Protein AF-A0A080LU29-F1 (afdb_monomer_lite)

Secondary structure (DSSP, 8-state):
-BHHHHHHHHHHHHHHHT--S-EEEE--SBTHHHHHHHHHHT-S-EEEESSHHHHHHHHHHHH-

pLDDT: mean 93.06, std 4.8, range [67.06, 97.62]

Organism: NCBI:txid327160

Radius of gyration: 11.41 Å; chains: 1; bounding box: 29×18×27 Å

Structure (mmCIF, N/CA/C/O backbone):
data_AF-A0A080LU29-F1
#
_entry.id   AF-A0A080LU29-F1
#
loop_
_atom_site.group_PDB
_atom_site.id
_atom_site.type_symbol
_atom_site.label_atom_id
_atom_site.label_alt_id
_atom_site.label_comp_id
_atom_site.label_asym_id
_atom_site.label_entity_id
_atom_site.label_seq_id
_atom_site.pdbx_PDB_ins_code
_atom_site.Cartn_x
_atom_site.Cartn_y
_atom_site.Cartn_z
_atom_site.occupancy
_atom_site.B_iso_or_equiv
_atom_site.auth_seq_id
_atom_site.auth_comp_id
_atom_site.auth_asym_id
_atom_site.auth_atom_id
_atom_site.pdbx_PDB_model_num
ATOM 1 N N . MET A 1 1 ? 10.905 6.762 -8.985 1.00 67.06 1 MET A N 1
ATOM 2 C CA . MET A 1 1 ? 11.261 6.109 -7.703 1.00 67.06 1 MET A CA 1
ATOM 3 C C . MET A 1 1 ? 11.092 4.604 -7.866 1.00 67.06 1 MET A C 1
ATOM 5 O O . MET A 1 1 ? 10.253 4.195 -8.661 1.00 67.06 1 MET A O 1
ATOM 9 N N . ARG A 1 2 ? 11.910 3.802 -7.181 1.00 90.19 2 ARG A N 1
ATOM 10 C CA . ARG A 1 2 ? 11.937 2.336 -7.288 1.00 90.19 2 ARG A CA 1
ATOM 11 C C . ARG A 1 2 ? 11.013 1.708 -6.240 1.00 90.19 2 ARG A C 1
ATOM 13 O O . ARG A 1 2 ? 11.250 1.871 -5.045 1.00 90.19 2 ARG A O 1
ATOM 20 N N . CYS A 1 3 ? 9.943 1.048 -6.682 1.00 94.00 3 CYS A N 1
ATOM 21 C CA . CYS A 1 3 ? 8.916 0.484 -5.800 1.00 94.00 3 CYS A CA 1
ATOM 22 C C . CYS A 1 3 ? 9.447 -0.663 -4.928 1.00 94.00 3 CYS A C 1
ATOM 24 O O . CYS A 1 3 ? 8.959 -0.841 -3.819 1.00 94.00 3 CYS A O 1
ATOM 26 N N . ASP A 1 4 ? 10.476 -1.384 -5.379 1.00 93.88 4 ASP A N 1
ATOM 27 C CA . ASP A 1 4 ? 11.181 -2.421 -4.617 1.00 93.88 4 ASP A CA 1
ATOM 28 C C . ASP A 1 4 ? 11.803 -1.873 -3.321 1.00 93.88 4 ASP A C 1
ATOM 30 O O . ASP A 1 4 ? 11.610 -2.429 -2.235 1.00 93.88 4 ASP A O 1
ATOM 34 N N . THR A 1 5 ? 12.488 -0.729 -3.409 1.00 95.75 5 THR A N 1
ATOM 35 C CA . THR A 1 5 ? 13.105 -0.081 -2.243 1.00 95.75 5 THR A CA 1
ATOM 36 C C . THR A 1 5 ? 12.048 0.466 -1.287 1.00 95.75 5 THR A C 1
ATOM 38 O O . THR A 1 5 ? 12.160 0.288 -0.075 1.00 95.75 5 THR A O 1
ATOM 41 N N . ILE A 1 6 ? 10.994 1.091 -1.824 1.00 95.56 6 ILE A N 1
ATOM 42 C CA . ILE A 1 6 ? 9.908 1.646 -1.006 1.00 95.56 6 ILE A CA 1
ATOM 43 C C . ILE A 1 6 ? 9.154 0.527 -0.280 1.00 95.56 6 ILE A C 1
ATOM 45 O O . ILE A 1 6 ? 8.923 0.643 0.919 1.00 95.56 6 ILE A O 1
ATOM 49 N N . ALA A 1 7 ? 8.810 -0.568 -0.965 1.00 95.31 7 ALA A N 1
ATOM 50 C CA . ALA A 1 7 ? 8.103 -1.695 -0.362 1.00 95.31 7 ALA A CA 1
ATOM 51 C C . ALA A 1 7 ? 8.893 -2.309 0.801 1.00 95.31 7 ALA A C 1
ATOM 53 O O . ALA A 1 7 ? 8.333 -2.534 1.871 1.00 95.31 7 ALA A O 1
ATOM 54 N N . THR A 1 8 ? 10.205 -2.496 0.625 1.00 95.31 8 THR A N 1
ATOM 55 C CA . THR A 1 8 ? 11.087 -2.988 1.696 1.00 95.31 8 THR A CA 1
ATOM 56 C C . THR A 1 8 ? 11.071 -2.055 2.910 1.00 95.31 8 THR A C 1
ATOM 58 O O . THR A 1 8 ? 10.928 -2.520 4.040 1.00 95.31 8 THR A O 1
ATOM 61 N N . GLY A 1 9 ? 11.156 -0.739 2.685 1.00 95.44 9 GLY A N 1
ATOM 62 C CA . GLY A 1 9 ? 11.101 0.258 3.757 1.00 95.44 9 GLY A CA 1
ATOM 63 C C . GLY A 1 9 ? 9.759 0.276 4.493 1.00 95.44 9 GLY A C 1
ATOM 64 O O . GLY A 1 9 ? 9.732 0.314 5.721 1.00 95.44 9 GLY A O 1
ATOM 65 N N . VAL A 1 10 ? 8.646 0.180 3.759 1.00 94.62 10 VAL A N 1
ATOM 66 C CA . VAL A 1 10 ? 7.297 0.111 4.342 1.00 94.62 10 VAL A CA 1
ATOM 67 C C . VAL A 1 10 ? 7.138 -1.139 5.208 1.00 94.62 10 VAL A C 1
ATOM 69 O O . VAL A 1 10 ? 6.649 -1.035 6.328 1.00 94.62 10 VAL A O 1
ATOM 72 N N . VAL A 1 11 ? 7.584 -2.306 4.731 1.00 94.44 11 VAL A N 1
ATOM 73 C CA . VAL A 1 11 ? 7.525 -3.561 5.500 1.00 94.44 11 VAL A CA 1
ATOM 74 C C . VAL A 1 11 ? 8.363 -3.469 6.774 1.00 94.44 11 VAL A C 1
ATOM 76 O O . VAL A 1 11 ? 7.894 -3.874 7.836 1.00 94.44 11 VAL A O 1
ATOM 79 N N . ALA A 1 12 ? 9.580 -2.925 6.690 1.00 95.25 12 ALA A N 1
ATOM 80 C CA . ALA A 1 12 ? 10.441 -2.743 7.856 1.00 95.25 12 ALA A CA 1
ATOM 81 C C . ALA A 1 12 ? 9.777 -1.840 8.910 1.00 95.25 12 ALA A C 1
ATOM 83 O O . ALA A 1 12 ? 9.625 -2.249 10.061 1.00 95.25 12 ALA A O 1
ATOM 84 N N . ALA A 1 13 ? 9.283 -0.669 8.495 1.00 93.88 13 ALA A N 1
ATOM 85 C CA . ALA A 1 13 ? 8.605 0.271 9.385 1.00 93.88 13 ALA A CA 1
ATOM 86 C C . ALA A 1 13 ? 7.326 -0.324 9.998 1.00 93.88 13 ALA A C 1
ATOM 88 O O . ALA A 1 13 ? 7.064 -0.154 11.186 1.00 93.88 13 ALA A O 1
ATOM 89 N N . ALA A 1 14 ? 6.538 -1.061 9.214 1.00 92.62 14 ALA A N 1
ATOM 90 C CA . ALA A 1 14 ? 5.312 -1.701 9.682 1.00 92.62 14 ALA A CA 1
ATOM 91 C C . ALA A 1 14 ? 5.568 -2.753 10.776 1.00 92.62 14 ALA A C 1
ATOM 93 O O . ALA A 1 14 ? 4.780 -2.861 11.716 1.00 92.62 14 ALA A O 1
ATOM 94 N N . ARG A 1 15 ? 6.675 -3.503 10.679 1.00 91.12 15 ARG A N 1
ATOM 95 C CA . ARG A 1 15 ? 7.085 -4.465 11.715 1.00 91.12 15 ARG A CA 1
ATOM 96 C C . ARG A 1 15 ? 7.558 -3.777 12.987 1.00 91.12 15 ARG A C 1
ATOM 98 O O . ARG A 1 15 ? 7.215 -4.222 14.072 1.00 91.12 15 ARG A O 1
ATOM 105 N N . GLU A 1 16 ? 8.338 -2.711 12.855 1.00 94.25 16 GLU A N 1
ATOM 106 C CA . GLU A 1 16 ? 8.903 -1.993 14.000 1.00 94.25 16 GLU A CA 1
ATOM 107 C C . GLU A 1 16 ? 7.830 -1.223 14.781 1.00 94.25 16 GLU A C 1
ATOM 109 O O . GLU A 1 16 ? 7.788 -1.251 16.011 1.00 94.25 16 GLU A O 1
ATOM 114 N N . THR A 1 17 ? 6.910 -0.581 14.064 1.00 90.19 17 THR A N 1
ATOM 115 C CA . THR A 1 17 ? 5.891 0.296 14.659 1.00 90.19 17 THR A CA 1
ATOM 116 C C . THR A 1 17 ? 4.673 -0.438 15.215 1.00 90.19 17 THR A C 1
ATOM 118 O O . THR A 1 17 ? 3.879 0.190 15.908 1.00 90.19 17 THR A O 1
ATOM 121 N N . HIS A 1 18 ? 4.519 -1.742 14.946 1.00 86.56 18 HIS A N 1
ATOM 122 C CA . HIS A 1 18 ? 3.367 -2.543 15.381 1.00 86.56 18 HIS A CA 1
ATOM 123 C C . HIS A 1 18 ? 2.028 -1.863 15.040 1.00 86.56 18 HIS A C 1
ATOM 125 O O . HIS A 1 18 ? 1.213 -1.562 15.915 1.00 86.56 18 HIS A O 1
ATOM 131 N N . LEU A 1 19 ? 1.829 -1.580 13.746 1.00 83.75 19 LEU A N 1
ATOM 132 C CA . LEU A 1 19 ? 0.668 -0.854 13.217 1.00 83.75 19 LEU A CA 1
ATOM 133 C C . LEU A 1 19 ? -0.655 -1.309 13.854 1.00 83.75 19 LEU A C 1
ATOM 135 O O . LEU A 1 19 ? -1.109 -2.431 13.649 1.00 83.75 19 LEU A O 1
ATOM 139 N N . SER A 1 20 ? -1.286 -0.394 14.591 1.00 87.94 20 SER A N 1
ATOM 140 C CA . SER A 1 20 ? -2.612 -0.585 15.204 1.00 87.94 20 SER A CA 1
ATOM 141 C C . SER A 1 20 ? -3.756 -0.049 14.334 1.00 87.94 20 SER A C 1
ATOM 143 O O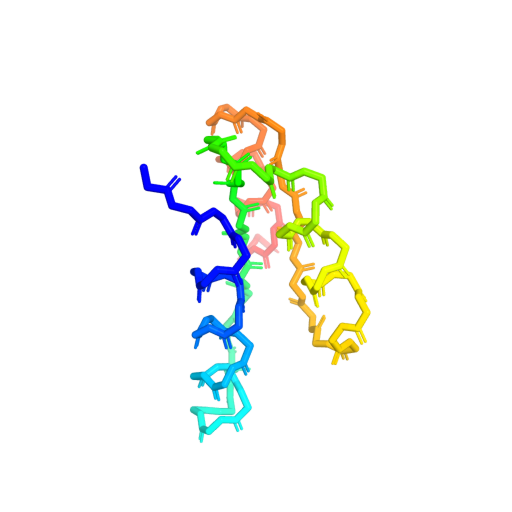 . SER A 1 20 ? -4.914 -0.079 14.737 1.00 87.94 20 SER A O 1
ATOM 145 N N . VAL A 1 21 ? -3.430 0.477 13.152 1.00 90.44 21 VAL A N 1
ATOM 146 C CA . VAL A 1 21 ? -4.363 1.094 12.201 1.00 90.44 21 VAL A CA 1
ATOM 147 C C . VAL A 1 21 ? -4.189 0.461 10.817 1.00 90.44 21 VAL A C 1
ATOM 149 O O . VAL A 1 21 ? -3.084 0.009 10.497 1.00 90.44 21 VAL A O 1
ATOM 152 N N . PRO A 1 22 ? -5.244 0.413 9.983 1.00 92.00 22 PRO A N 1
ATOM 153 C CA . PRO A 1 22 ? -5.163 -0.192 8.658 1.00 92.00 22 PRO A CA 1
ATOM 154 C C . PRO A 1 22 ? -4.221 0.584 7.734 1.00 92.00 22 PRO A C 1
ATOM 156 O O . PRO A 1 22 ? -4.205 1.816 7.720 1.00 92.00 22 PRO A O 1
ATOM 159 N N . LEU A 1 23 ? -3.466 -0.153 6.916 1.00 94.62 23 LEU A N 1
ATOM 160 C CA . LEU A 1 23 ? -2.524 0.405 5.950 1.00 94.62 23 LEU A CA 1
ATOM 161 C C . LEU A 1 23 ? -2.931 0.015 4.524 1.00 94.62 23 LEU A C 1
ATOM 163 O O . LEU A 1 23 ? -2.867 -1.154 4.142 1.00 94.62 23 LEU A O 1
ATOM 167 N N . VAL A 1 24 ? -3.302 1.014 3.721 1.00 95.75 24 VAL A N 1
AT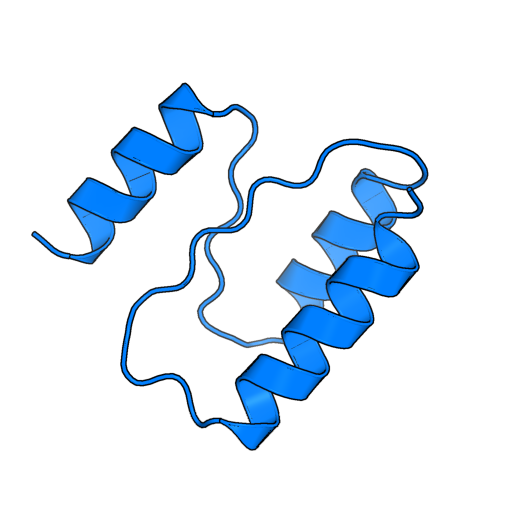OM 168 C CA . VAL A 1 24 ? -3.554 0.860 2.281 1.00 95.75 24 VAL A CA 1
ATOM 169 C C . VAL A 1 24 ? -2.386 1.448 1.499 1.00 95.75 24 VAL A C 1
ATOM 171 O O . VAL A 1 24 ? -1.998 2.595 1.713 1.00 95.75 24 VAL A O 1
ATOM 174 N N . VAL A 1 25 ? -1.831 0.676 0.566 1.00 95.38 25 VAL A N 1
ATOM 175 C CA . VAL A 1 25 ? -0.661 1.068 -0.222 1.00 95.38 25 VAL A CA 1
ATOM 176 C C . VAL A 1 25 ? -0.968 0.991 -1.712 1.00 95.38 25 VAL A C 1
ATOM 178 O O . VAL A 1 25 ? -1.231 -0.076 -2.268 1.00 95.38 25 VAL A O 1
ATOM 181 N N . ARG A 1 26 ? -0.860 2.137 -2.387 1.00 95.00 26 ARG A N 1
ATOM 182 C CA . ARG A 1 26 ? -0.924 2.241 -3.847 1.00 95.00 26 ARG A CA 1
ATOM 183 C C . ARG A 1 26 ? 0.489 2.369 -4.406 1.00 95.00 26 ARG A C 1
ATOM 185 O O . ARG A 1 26 ? 1.085 3.443 -4.357 1.00 95.00 26 ARG A O 1
ATOM 192 N N . MET A 1 27 ? 1.012 1.289 -4.980 1.00 92.88 27 MET A N 1
ATOM 193 C CA . MET A 1 27 ? 2.322 1.283 -5.643 1.00 92.88 27 MET A CA 1
ATOM 194 C C . MET A 1 27 ? 2.186 1.637 -7.124 1.00 92.88 27 MET A C 1
ATOM 196 O O . MET A 1 27 ? 1.423 0.997 -7.839 1.00 92.88 27 MET A O 1
ATOM 200 N N . LYS A 1 28 ? 2.948 2.634 -7.590 1.00 92.50 28 LYS A N 1
ATOM 201 C CA . LYS A 1 28 ? 3.184 2.910 -9.017 1.00 92.50 28 LYS A CA 1
ATOM 202 C C . LYS A 1 28 ? 4.591 3.442 -9.235 1.00 92.50 28 LYS A C 1
ATOM 204 O O . LYS A 1 28 ? 5.024 4.345 -8.522 1.00 92.50 28 LYS A O 1
ATOM 209 N N . GLY A 1 29 ? 5.259 2.936 -10.266 1.00 92.31 29 GLY A N 1
ATOM 210 C CA . GLY A 1 29 ? 6.597 3.372 -10.649 1.00 92.31 29 GLY A CA 1
ATOM 211 C C . GLY A 1 29 ? 7.425 2.238 -11.239 1.00 92.31 29 GLY A C 1
ATOM 212 O O . GLY A 1 29 ? 6.896 1.237 -11.715 1.00 92.31 29 GLY A O 1
ATOM 213 N N . THR A 1 30 ? 8.745 2.400 -11.203 1.00 95.44 30 THR A N 1
ATOM 214 C CA . THR A 1 30 ? 9.689 1.364 -11.634 1.00 95.44 30 THR A CA 1
ATOM 215 C C . THR A 1 30 ? 9.617 0.172 -10.681 1.00 95.44 30 THR A C 1
ATOM 217 O O . THR A 1 30 ? 9.643 0.375 -9.467 1.00 95.44 30 THR A O 1
ATOM 220 N N . ASN A 1 31 ? 9.576 -1.051 -11.222 1.00 95.25 31 ASN A N 1
ATOM 221 C CA . ASN A 1 31 ? 9.447 -2.303 -10.462 1.00 95.25 31 ASN A CA 1
ATOM 222 C C . ASN A 1 31 ? 8.157 -2.402 -9.631 1.00 95.25 31 ASN A C 1
ATOM 224 O O . ASN A 1 31 ? 8.169 -2.967 -8.537 1.00 95.25 31 ASN A O 1
ATOM 228 N N . GLU A 1 32 ? 7.049 -1.845 -10.127 1.00 93.94 32 GLU A N 1
ATOM 229 C CA . GLU A 1 32 ? 5.741 -1.913 -9.462 1.00 93.94 32 GLU A CA 1
ATOM 230 C C . GLU A 1 32 ? 5.376 -3.343 -9.043 1.00 93.94 32 GLU A C 1
ATOM 232 O O . GLU A 1 32 ? 5.054 -3.561 -7.877 1.00 93.94 32 GLU A O 1
ATOM 237 N N . ASP A 1 33 ? 5.483 -4.311 -9.956 1.00 93.94 33 ASP A N 1
ATOM 238 C CA . ASP A 1 33 ? 5.111 -5.707 -9.693 1.00 93.94 33 ASP A CA 1
ATOM 239 C C . ASP A 1 33 ? 5.966 -6.333 -8.585 1.00 93.94 33 ASP A C 1
ATOM 241 O O . ASP A 1 33 ? 5.454 -7.039 -7.717 1.00 93.94 33 ASP A O 1
ATOM 245 N N . ILE A 1 34 ? 7.265 -6.016 -8.562 1.00 95.44 34 ILE A N 1
ATOM 246 C CA . ILE A 1 34 ? 8.186 -6.479 -7.518 1.00 95.44 34 ILE A CA 1
ATOM 247 C C . ILE A 1 34 ? 7.816 -5.841 -6.176 1.00 95.44 34 ILE A C 1
ATOM 249 O O . ILE A 1 34 ? 7.739 -6.535 -5.168 1.00 95.44 34 ILE A O 1
ATOM 253 N N . GLY A 1 35 ? 7.548 -4.532 -6.155 1.00 95.25 35 GLY A N 1
ATOM 254 C CA . GLY A 1 35 ? 7.122 -3.830 -4.945 1.00 95.25 35 GLY A CA 1
ATOM 255 C C . GLY A 1 35 ? 5.811 -4.387 -4.386 1.00 95.25 35 GLY A C 1
ATOM 256 O O . GLY A 1 35 ? 5.719 -4.650 -3.191 1.00 95.25 35 GLY A O 1
ATOM 257 N N . LYS A 1 36 ? 4.820 -4.640 -5.251 1.00 93.75 36 LYS A N 1
ATOM 258 C CA . LYS A 1 36 ? 3.558 -5.291 -4.870 1.00 93.75 36 LYS A CA 1
ATOM 259 C C . LYS A 1 36 ? 3.802 -6.686 -4.296 1.00 93.75 36 LYS A C 1
ATOM 261 O O . LYS A 1 36 ? 3.274 -6.988 -3.232 1.00 93.75 36 LYS A O 1
ATOM 266 N N . LYS A 1 37 ? 4.660 -7.488 -4.935 1.00 94.81 37 LYS A N 1
ATOM 267 C CA . LYS A 1 37 ? 5.029 -8.820 -4.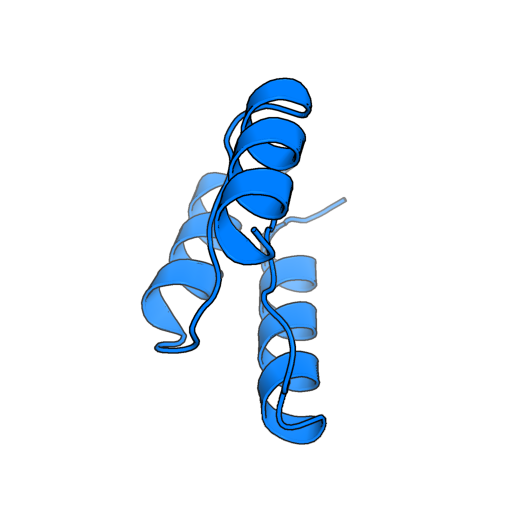445 1.00 94.81 37 LYS A CA 1
ATOM 268 C C . LYS A 1 37 ? 5.676 -8.775 -3.058 1.00 94.81 37 LYS A C 1
ATOM 270 O O . LYS A 1 37 ? 5.260 -9.523 -2.186 1.00 94.81 37 LYS A O 1
ATOM 275 N N . ILE A 1 38 ? 6.616 -7.856 -2.819 1.00 95.69 38 ILE A N 1
ATOM 276 C CA . ILE A 1 38 ? 7.242 -7.667 -1.495 1.00 95.69 38 ILE A CA 1
ATOM 277 C C . ILE A 1 38 ? 6.189 -7.353 -0.422 1.00 95.69 38 ILE A C 1
ATOM 279 O O . ILE A 1 38 ? 6.259 -7.888 0.683 1.00 95.69 38 ILE A O 1
ATOM 283 N N . LEU A 1 39 ? 5.209 -6.496 -0.733 1.00 94.25 39 LEU A N 1
ATOM 284 C CA . LEU A 1 39 ? 4.129 -6.162 0.200 1.00 94.25 39 LEU A CA 1
ATOM 285 C C . LEU A 1 39 ? 3.229 -7.374 0.480 1.00 94.25 39 LEU A C 1
ATOM 287 O O . LEU A 1 39 ? 2.926 -7.634 1.642 1.00 94.25 39 LEU A O 1
ATOM 291 N N . SER A 1 40 ? 2.843 -8.137 -0.547 1.00 92.12 40 SER A N 1
ATOM 292 C CA . SER A 1 40 ? 2.011 -9.341 -0.403 1.00 92.12 40 SER A CA 1
ATOM 293 C C . SER A 1 40 ? 2.713 -10.467 0.363 1.00 92.12 40 SER A C 1
ATOM 295 O O . SER A 1 40 ? 2.105 -11.085 1.233 1.00 92.12 40 SER A O 1
ATOM 297 N N . ASP A 1 41 ? 4.003 -10.687 0.106 1.00 94.94 41 ASP A N 1
ATOM 298 C CA . ASP A 1 41 ? 4.803 -11.736 0.752 1.00 94.94 41 ASP A CA 1
ATOM 299 C C . ASP A 1 41 ? 5.192 -11.369 2.200 1.00 94.94 41 ASP A C 1
ATOM 301 O O . ASP A 1 41 ? 5.722 -12.194 2.944 1.00 94.94 41 ASP A O 1
ATOM 305 N N . SER A 1 42 ? 4.926 -10.131 2.639 1.00 91.94 42 SER A N 1
ATOM 306 C CA . SER A 1 42 ? 5.307 -9.657 3.973 1.00 91.94 42 SER A CA 1
ATOM 307 C C . SER A 1 42 ? 4.512 -10.302 5.116 1.00 91.94 42 SER A C 1
ATOM 309 O O . SER A 1 42 ? 4.957 -10.260 6.266 1.00 91.94 42 SER A O 1
ATOM 311 N N . GLY A 1 43 ? 3.339 -10.879 4.835 1.00 89.00 43 GLY A N 1
ATOM 312 C CA . GLY A 1 43 ? 2.433 -11.414 5.860 1.00 89.00 43 GLY A CA 1
ATOM 313 C C . GLY A 1 43 ? 1.874 -10.351 6.815 1.00 89.00 43 GLY A C 1
ATOM 314 O O . GLY A 1 43 ? 1.308 -10.692 7.850 1.00 89.00 43 GLY A O 1
ATOM 315 N N . LEU A 1 44 ? 2.055 -9.067 6.497 1.00 89.44 44 LEU A N 1
ATOM 316 C CA . LEU A 1 44 ? 1.473 -7.946 7.226 1.00 89.44 44 LEU A CA 1
ATOM 317 C C . LEU A 1 44 ? 0.073 -7.636 6.673 1.00 89.44 44 LEU A C 1
ATOM 319 O O . LEU A 1 44 ? -0.178 -7.890 5.492 1.00 89.44 44 LEU A O 1
ATOM 323 N N . PRO A 1 45 ? -0.830 -7.043 7.475 1.00 88.81 45 PRO A N 1
ATOM 324 C CA . PRO A 1 45 ? -2.176 -6.663 7.042 1.00 88.81 45 PRO A CA 1
ATOM 325 C C . PRO A 1 45 ? -2.147 -5.405 6.151 1.00 88.81 45 PRO A C 1
ATOM 327 O O . PRO A 1 45 ? -2.698 -4.360 6.492 1.00 88.81 45 PRO A O 1
ATOM 330 N N . ILE A 1 46 ? -1.456 -5.490 5.012 1.00 92.75 46 ILE A N 1
ATOM 331 C CA . ILE A 1 46 ? -1.304 -4.411 4.036 1.00 92.75 46 ILE A CA 1
ATOM 332 C C . ILE A 1 46 ? -2.286 -4.640 2.894 1.00 92.75 46 ILE A C 1
ATOM 334 O O . ILE A 1 46 ? -2.260 -5.669 2.222 1.00 92.75 46 ILE A O 1
ATOM 338 N N . ILE A 1 47 ? -3.124 -3.644 2.634 1.00 94.06 47 ILE A N 1
ATOM 339 C CA . ILE A 1 47 ? -4.099 -3.677 1.548 1.00 94.06 47 ILE A CA 1
ATOM 340 C C . ILE A 1 47 ? -3.488 -2.978 0.333 1.00 94.06 47 ILE A C 1
ATOM 342 O O . ILE A 1 47 ? -3.187 -1.786 0.373 1.00 94.06 47 ILE A O 1
ATOM 346 N N . THR A 1 48 ? -3.315 -3.688 -0.778 1.00 93.56 48 THR A N 1
ATOM 347 C CA . THR A 1 48 ? -2.799 -3.083 -2.013 1.00 93.56 48 THR A CA 1
ATOM 348 C C . THR A 1 48 ? -3.914 -2.444 -2.839 1.00 93.56 48 THR A C 1
ATOM 350 O O . THR A 1 48 ? -5.005 -3.005 -2.978 1.00 93.56 48 THR A O 1
ATOM 353 N N . ALA A 1 49 ? -3.627 -1.289 -3.436 1.00 95.06 49 ALA A N 1
ATOM 354 C CA . ALA A 1 49 ? -4.539 -0.575 -4.326 1.00 95.06 49 ALA A CA 1
ATOM 355 C C . ALA A 1 49 ? -3.902 -0.273 -5.689 1.00 95.06 49 ALA A C 1
ATOM 357 O O . ALA A 1 49 ? -2.697 -0.023 -5.784 1.00 95.06 49 ALA A O 1
ATOM 358 N N . ASP A 1 50 ? -4.722 -0.254 -6.740 1.00 91.81 50 ASP A N 1
ATOM 359 C CA . ASP A 1 50 ? -4.251 -0.064 -8.121 1.00 91.81 50 ASP A CA 1
ATOM 360 C C . ASP A 1 50 ? -4.328 1.396 -8.585 1.00 91.81 50 ASP A C 1
ATOM 362 O O . ASP A 1 50 ? -3.466 1.894 -9.323 1.00 91.81 50 ASP A O 1
ATOM 366 N N . SER A 1 51 ? -5.328 2.131 -8.102 1.00 95.12 51 SER A N 1
ATOM 367 C CA . SER A 1 51 ? -5.535 3.549 -8.402 1.00 95.12 51 SER A CA 1
ATOM 368 C C . SER A 1 51 ? -5.697 4.368 -7.125 1.00 95.12 51 SER A C 1
ATOM 370 O O . SER A 1 51 ? -5.889 3.823 -6.041 1.00 95.12 51 SER A O 1
ATOM 372 N N . MET A 1 52 ? -5.611 5.695 -7.247 1.00 95.81 52 MET A N 1
ATOM 373 C CA . MET A 1 52 ? -5.839 6.578 -6.101 1.00 95.81 52 MET A CA 1
ATOM 374 C C . MET A 1 52 ? -7.294 6.507 -5.615 1.00 95.81 52 MET A C 1
ATOM 376 O O . MET A 1 52 ? -7.536 6.510 -4.414 1.00 95.81 52 MET A O 1
ATOM 380 N N . ALA A 1 53 ? -8.251 6.387 -6.541 1.00 97.62 53 ALA A N 1
ATOM 381 C CA . ALA A 1 53 ? -9.662 6.218 -6.208 1.00 97.62 53 ALA A CA 1
ATOM 382 C C . ALA A 1 53 ? -9.909 4.891 -5.473 1.00 97.62 53 ALA A C 1
ATOM 384 O O . ALA A 1 53 ? -10.547 4.879 -4.428 1.00 97.62 53 ALA A O 1
ATOM 385 N N . ASP A 1 54 ? -9.320 3.797 -5.964 1.00 96.94 54 ASP A N 1
ATOM 386 C CA . ASP A 1 54 ? -9.376 2.484 -5.309 1.00 96.94 54 ASP A CA 1
ATOM 387 C C . ASP A 1 54 ? -8.755 2.524 -3.902 1.00 96.94 54 ASP A C 1
ATOM 389 O O . ASP A 1 54 ? -9.339 2.023 -2.944 1.00 96.94 54 ASP A O 1
ATOM 393 N N . ALA A 1 55 ? -7.610 3.199 -3.745 1.00 96.75 55 ALA A N 1
ATOM 394 C CA . ALA A 1 55 ? -6.976 3.382 -2.441 1.00 96.75 55 ALA A CA 1
ATOM 395 C C . ALA A 1 55 ? -7.882 4.142 -1.461 1.00 96.75 55 ALA A C 1
ATOM 397 O O . ALA A 1 55 ? -8.007 3.734 -0.307 1.00 96.75 55 ALA A O 1
ATOM 398 N N . ALA A 1 56 ? -8.540 5.208 -1.930 1.00 97.19 56 ALA A N 1
ATOM 399 C CA . ALA A 1 56 ? -9.480 5.988 -1.133 1.00 97.19 56 ALA A CA 1
ATOM 400 C C . ALA A 1 56 ? -10.695 5.150 -0.699 1.00 97.19 56 ALA A C 1
ATOM 402 O O . ALA A 1 56 ? -11.060 5.154 0.473 1.00 97.19 56 ALA A O 1
ATOM 403 N N . THR A 1 57 ? -11.291 4.375 -1.608 1.00 97.50 57 THR A N 1
ATOM 404 C CA . THR A 1 57 ? -12.414 3.489 -1.268 1.00 97.50 57 THR A CA 1
ATOM 405 C C . THR A 1 57 ? -12.003 2.417 -0.259 1.00 97.50 57 THR A C 1
ATOM 407 O O . THR A 1 57 ? -12.711 2.191 0.721 1.00 97.50 57 THR A O 1
ATOM 410 N N . LY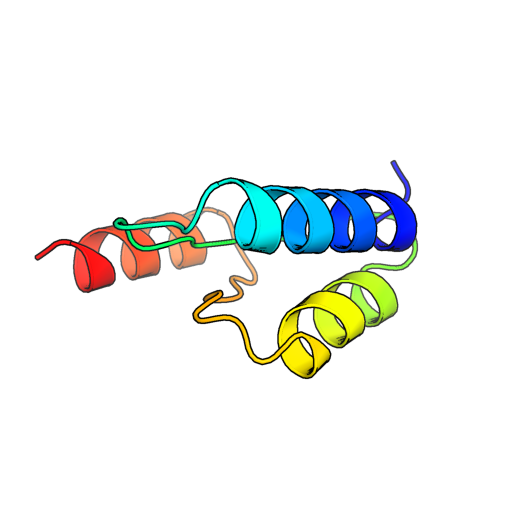S A 1 58 ? -10.840 1.786 -0.456 1.00 97.12 58 LYS A N 1
ATOM 411 C CA . LYS A 1 58 ? -10.328 0.735 0.433 1.00 97.12 58 LYS A CA 1
ATOM 412 C C . LYS A 1 58 ? -10.004 1.249 1.828 1.00 97.12 58 LYS A C 1
ATOM 414 O O . LYS A 1 58 ? -10.322 0.562 2.793 1.00 97.12 58 LYS A O 1
ATOM 419 N N . ILE A 1 59 ? -9.394 2.432 1.954 1.00 96.69 59 ILE A N 1
ATOM 420 C CA . ILE A 1 59 ? -9.060 2.958 3.284 1.00 96.69 59 ILE A CA 1
ATOM 421 C C . ILE A 1 59 ? -10.318 3.343 4.053 1.00 96.69 59 ILE A C 1
ATOM 423 O O . ILE A 1 59 ? -10.400 3.022 5.230 1.00 96.69 59 ILE A O 1
ATOM 427 N N . VAL A 1 60 ? -11.321 3.933 3.387 1.00 97.06 60 VAL A N 1
ATOM 428 C CA . VAL A 1 60 ? -12.624 4.221 4.004 1.00 97.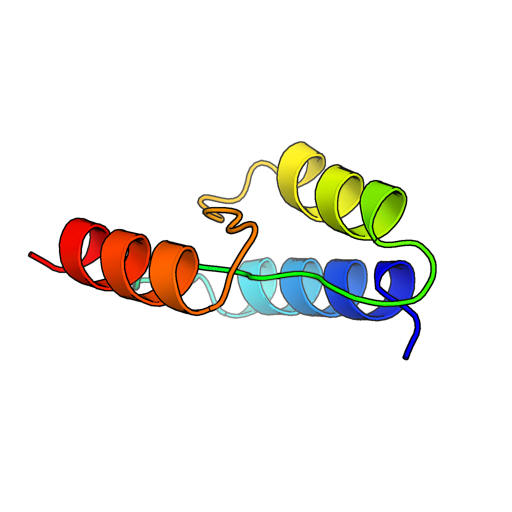06 60 VAL A CA 1
ATOM 429 C C . VAL A 1 60 ? -13.265 2.926 4.498 1.00 97.06 60 VAL A C 1
ATOM 431 O O . VAL A 1 60 ? -13.621 2.845 5.667 1.00 97.06 60 VAL A O 1
ATOM 434 N N . ALA A 1 61 ? -13.333 1.887 3.662 1.00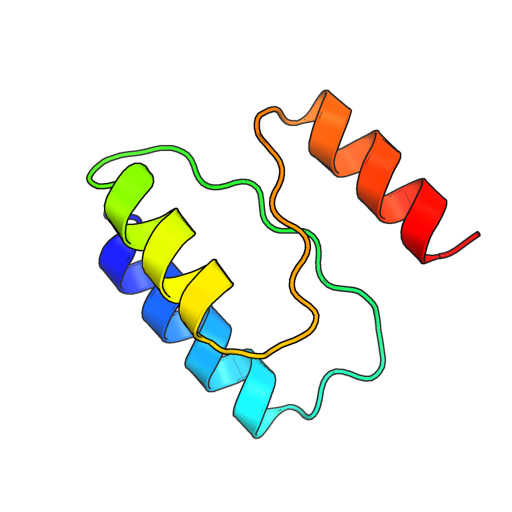 95.75 61 ALA A N 1
ATOM 435 C CA . ALA A 1 61 ? -13.899 0.597 4.057 1.00 95.75 61 ALA A CA 1
ATOM 436 C C . ALA A 1 61 ? -13.138 -0.082 5.211 1.00 95.75 61 ALA A C 1
ATOM 438 O O . ALA A 1 61 ? -13.742 -0.809 5.989 1.00 95.75 61 ALA A O 1
ATOM 439 N N . ALA A 1 62 ? -11.828 0.148 5.332 1.00 94.31 62 ALA A N 1
ATOM 440 C CA . ALA A 1 62 ? -11.003 -0.444 6.384 1.00 94.31 62 ALA A CA 1
ATOM 441 C C . ALA A 1 62 ? -11.122 0.262 7.749 1.00 94.31 62 ALA A C 1
ATOM 443 O O . ALA A 1 62 ? -10.702 -0.310 8.752 1.00 94.31 62 ALA A O 1
ATOM 444 N N . VAL A 1 63 ? -11.643 1.495 7.788 1.00 93.12 63 VAL A N 1
ATOM 445 C CA . VAL A 1 63 ? -11.832 2.283 9.025 1.00 93.12 63 VAL A CA 1
ATOM 446 C C . VAL A 1 63 ? -13.301 2.495 9.400 1.00 93.12 63 VAL A C 1
ATOM 448 O O . VAL A 1 63 ? -13.564 3.114 10.430 1.00 93.12 63 VAL A O 1
ATOM 451 N N . SER A 1 64 ? -14.232 2.050 8.548 1.00 75.56 64 SER A N 1
ATOM 452 C CA . SER A 1 64 ? -15.682 2.186 8.754 1.00 75.56 64 SER A CA 1
ATOM 453 C C . SER A 1 64 ? -16.248 1.103 9.663 1.00 75.56 64 SER A C 1
ATOM 455 O O . SER A 1 64 ? -15.700 -0.022 9.657 1.00 75.56 64 SER A O 1
#

Foldseek 3Di:
DALLVVLVVVLVCCVVVVDPAAAEDEDDDHPSVNNVVSNVVSPDNYHYDPDPVRSVVVRVVRVD

Sequence (64 aa):
MRCDTIATGVVAAARETHLSVPLVVRMKGTNEDIGKKILSDSGLPIITADSMADAATKIVAAVS

InterPro domains:
  IPR005811 ATP-citrate synthase/succinyl-CoA ligase, C-terminal domain [PF00549] (1-60)
  IPR016102 Succinyl-CoA synthetase-like [G3DSA:3.40.50.261] (1-64)
  IPR016102 Succinyl-CoA synthetase-like [SSF52210] (1-63)